Protein AF-A0A0K2JJK9-F1 (afdb_monomer_lite)

pLDDT: mean 90.51, std 4.15, range [75.19, 97.44]

Radius of gyration: 12.77 Å; chains: 1; bounding box: 30×22×29 Å

Organism: NCBI:txid273035

Sequence (60 aa):
MQALIFQGKKKIEWTETNEPIIKKTTDIIVKIEEFNFSHAYYRPYSGHDNSVVPNTIMGY

Foldseek 3Di:
DWFFWAQFALDIDIDDDDQDDDPDPPDDDDDDPDDDQDPVLCCRNNVVDPPDDGRDGSGD

Secondary structure (DSSP, 8-state):
-EEEEEEETTEEEEEE-PPP---STT------S-----HHHHHHHHTS---SPTTEEEE-

Structure (mmCIF, N/CA/C/O backbone):
data_AF-A0A0K2JJK9-F1
#
_entry.id   AF-A0A0K2JJK9-F1
#
loop_
_atom_site.group_PDB
_atom_site.id
_atom_site.type_symbol
_atom_site.label_atom_id
_atom_site.label_alt_id
_atom_site.label_comp_id
_atom_site.label_asym_id
_atom_site.label_entity_id
_atom_site.label_seq_id
_atom_site.pdbx_PDB_ins_code
_atom_site.Cartn_x
_atom_site.Cartn_y
_atom_site.Cartn_z
_atom_site.occupancy
_atom_site.B_iso_or_equiv
_atom_site.auth_seq_id
_atom_site.auth_comp_id
_atom_site.auth_asym_id
_atom_site.auth_atom_id
_atom_site.pdbx_PDB_model_num
ATOM 1 N N . MET A 1 1 ? 0.784 10.799 7.973 1.00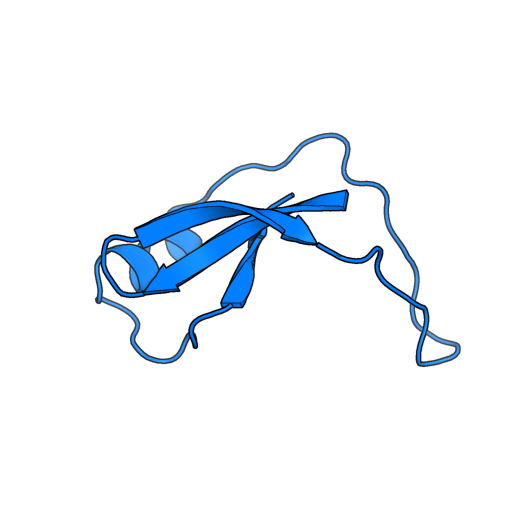 89.25 1 MET A N 1
ATOM 2 C CA . MET A 1 1 ? 1.510 9.522 8.169 1.00 89.25 1 MET A CA 1
ATOM 3 C C . MET A 1 1 ? 2.515 9.292 7.049 1.00 89.25 1 MET A C 1
ATOM 5 O O . MET A 1 1 ? 2.276 9.744 5.937 1.00 89.25 1 MET A O 1
ATOM 9 N N . GLN A 1 2 ? 3.622 8.601 7.321 1.00 91.25 2 GLN A N 1
ATOM 10 C CA . GLN A 1 2 ? 4.581 8.185 6.293 1.00 91.25 2 GLN A CA 1
ATOM 11 C C . GLN A 1 2 ? 4.150 6.827 5.718 1.00 91.25 2 GLN A C 1
ATOM 13 O O . GLN A 1 2 ? 3.705 5.965 6.470 1.00 91.25 2 GLN A O 1
ATOM 18 N N . ALA A 1 3 ? 4.222 6.655 4.399 1.00 92.50 3 ALA A N 1
ATOM 19 C CA . ALA A 1 3 ? 3.836 5.415 3.727 1.00 92.50 3 ALA A CA 1
ATOM 20 C C . ALA A 1 3 ? 4.739 5.133 2.522 1.00 92.50 3 ALA A C 1
ATOM 22 O O . ALA A 1 3 ? 5.270 6.054 1.899 1.00 92.50 3 ALA A O 1
ATOM 23 N N . LEU A 1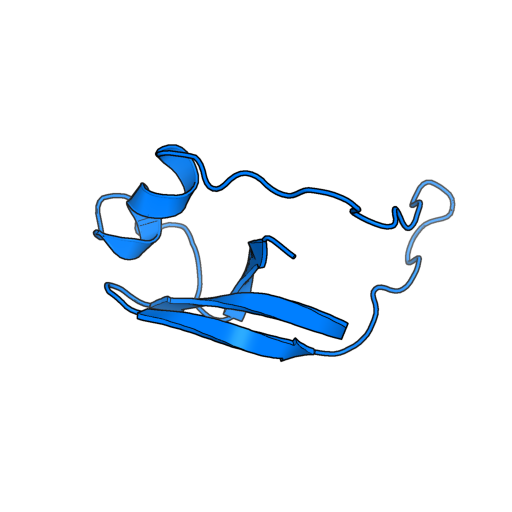 4 ? 4.896 3.859 2.178 1.00 92.00 4 LEU A N 1
ATOM 24 C CA . LEU A 1 4 ? 5.625 3.410 1.001 1.00 92.00 4 LEU A CA 1
ATOM 25 C C . LEU A 1 4 ? 4.674 3.417 -0.203 1.00 92.00 4 LEU A C 1
ATOM 27 O O . LEU A 1 4 ? 3.755 2.603 -0.279 1.00 92.00 4 LEU A O 1
ATOM 31 N N . ILE A 1 5 ? 4.878 4.333 -1.148 1.00 93.38 5 ILE A N 1
ATOM 32 C CA . ILE A 1 5 ? 3.974 4.579 -2.275 1.00 93.38 5 ILE A CA 1
ATOM 33 C C . ILE A 1 5 ? 4.602 4.118 -3.588 1.00 93.38 5 ILE A C 1
ATOM 35 O O . ILE A 1 5 ? 5.741 4.450 -3.920 1.00 93.38 5 ILE A O 1
ATOM 39 N N . PHE A 1 6 ? 3.831 3.375 -4.378 1.00 94.19 6 PHE A N 1
ATOM 40 C CA . PHE A 1 6 ? 4.186 3.044 -5.751 1.00 94.19 6 PHE A CA 1
ATOM 41 C C . PHE A 1 6 ? 3.880 4.204 -6.691 1.00 94.19 6 PHE A C 1
ATOM 43 O O . PHE A 1 6 ? 2.733 4.620 -6.828 1.00 94.19 6 PHE A O 1
ATOM 50 N N . GLN A 1 7 ? 4.906 4.685 -7.385 1.00 93.94 7 GLN A N 1
ATOM 51 C CA . GLN A 1 7 ? 4.813 5.792 -8.340 1.00 93.94 7 GLN A CA 1
ATOM 52 C C . GLN A 1 7 ? 4.898 5.332 -9.798 1.00 93.94 7 GLN A C 1
ATOM 54 O O . GLN A 1 7 ? 4.785 6.137 -10.719 1.00 93.94 7 GLN A O 1
ATOM 59 N N . GLY A 1 8 ? 5.127 4.039 -10.020 1.00 91.75 8 GLY A N 1
ATOM 60 C CA . GLY A 1 8 ? 5.275 3.453 -11.342 1.00 91.75 8 GLY A CA 1
ATOM 61 C C . GLY A 1 8 ? 6.423 2.454 -11.405 1.00 91.75 8 GLY A C 1
ATOM 62 O O . GLY A 1 8 ? 7.127 2.192 -10.427 1.00 91.75 8 GLY A O 1
ATOM 63 N N . LYS A 1 9 ? 6.620 1.881 -12.593 1.00 90.56 9 LYS A N 1
ATOM 64 C CA . LYS A 1 9 ? 7.676 0.896 -12.838 1.00 90.56 9 LYS A CA 1
ATOM 65 C C . LYS A 1 9 ? 9.033 1.434 -12.371 1.00 90.56 9 LYS A C 1
ATOM 67 O O . LYS A 1 9 ? 9.441 2.527 -12.753 1.00 90.56 9 LYS A O 1
ATOM 72 N N . LYS A 1 10 ? 9.734 0.632 -11.569 1.00 90.69 10 LYS A N 1
ATOM 73 C CA . LYS A 1 10 ? 11.017 0.933 -10.918 1.00 90.69 10 LYS A CA 1
ATOM 74 C C . LYS A 1 10 ? 10.995 2.124 -9.951 1.00 90.69 10 LYS A C 1
ATOM 76 O O . LYS A 1 10 ? 12.062 2.603 -9.571 1.00 90.69 10 LYS A O 1
ATOM 81 N N . LYS A 1 11 ? 9.818 2.580 -9.513 1.00 93.38 11 LYS A N 1
ATOM 82 C CA . LYS A 1 11 ? 9.683 3.718 -8.605 1.00 93.38 11 LYS A CA 1
ATOM 83 C C . LYS A 1 11 ? 8.702 3.419 -7.469 1.00 93.38 11 LYS A C 1
ATOM 85 O O . LYS A 1 11 ? 7.486 3.426 -7.645 1.00 93.38 11 LYS A O 1
ATOM 90 N N . ILE A 1 12 ? 9.267 3.177 -6.293 1.00 92.25 12 ILE A N 1
ATOM 91 C CA . ILE A 1 12 ? 8.571 3.155 -5.007 1.00 92.25 12 ILE A CA 1
ATOM 92 C C . ILE A 1 12 ? 9.326 4.121 -4.095 1.00 92.25 12 ILE A C 1
ATOM 94 O O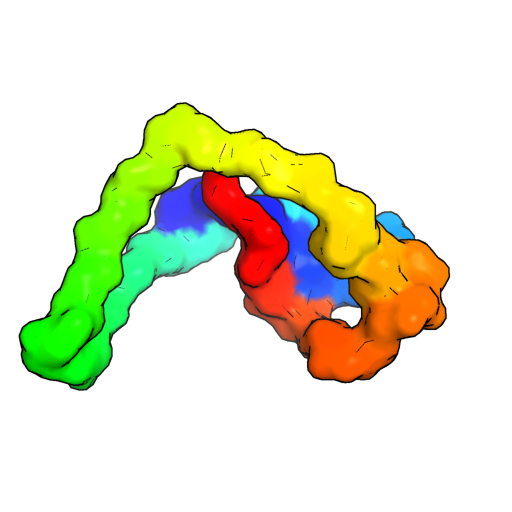 . ILE A 1 12 ? 10.557 4.114 -4.091 1.00 92.25 12 ILE A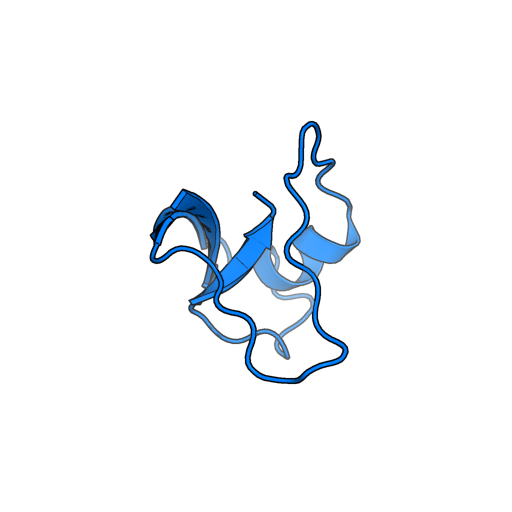 O 1
ATOM 98 N N . GLU A 1 13 ? 8.609 4.948 -3.348 1.00 93.44 13 GLU A N 1
ATOM 99 C CA . GLU A 1 13 ? 9.195 5.973 -2.486 1.00 93.44 13 GLU A CA 1
ATOM 100 C C . GLU A 1 13 ? 8.426 6.091 -1.172 1.00 93.44 13 GLU A C 1
ATOM 102 O O . GLU A 1 13 ? 7.232 5.811 -1.109 1.00 93.44 13 GLU A O 1
ATOM 107 N N . TRP A 1 14 ? 9.122 6.496 -0.115 1.00 92.69 14 TRP A N 1
ATOM 108 C CA . TRP A 1 14 ? 8.465 6.898 1.120 1.00 92.69 14 TRP A CA 1
ATOM 109 C C . TRP A 1 14 ? 7.907 8.311 0.950 1.00 92.69 14 TRP A C 1
ATOM 111 O O . TRP A 1 14 ? 8.650 9.232 0.614 1.00 92.69 14 TRP A O 1
ATOM 121 N N . THR A 1 15 ? 6.613 8.484 1.197 1.00 94.31 15 THR A N 1
ATOM 122 C CA . THR A 1 15 ? 5.906 9.757 1.022 1.00 94.31 15 THR A CA 1
ATOM 123 C C . THR A 1 15 ? 5.047 10.050 2.244 1.00 94.31 15 THR A C 1
ATOM 125 O O . THR A 1 15 ? 4.447 9.149 2.833 1.00 94.31 15 THR A O 1
ATOM 128 N N . GLU A 1 16 ? 4.973 11.323 2.622 1.00 94.44 16 GLU A N 1
ATOM 129 C CA . GLU A 1 16 ? 4.013 11.785 3.616 1.00 94.44 16 GLU A CA 1
ATOM 130 C C . GLU A 1 16 ? 2.612 11.861 2.994 1.00 94.44 16 GLU A C 1
ATOM 132 O O . GLU A 1 16 ? 2.413 12.417 1.916 1.00 94.44 16 GLU A O 1
ATOM 137 N N . THR A 1 17 ? 1.634 11.263 3.663 1.00 91.25 17 THR A N 1
ATOM 138 C CA . THR A 1 17 ? 0.244 11.187 3.213 1.00 91.25 17 THR A CA 1
ATOM 139 C C . THR A 1 17 ? -0.718 11.416 4.375 1.00 91.25 17 THR A C 1
ATOM 141 O O . THR A 1 17 ? -0.336 11.369 5.549 1.00 91.25 17 THR A O 1
ATOM 144 N N . ASN A 1 18 ? -1.983 11.670 4.057 1.00 92.31 18 ASN A N 1
ATOM 145 C CA . ASN A 1 18 ? -3.028 11.863 5.056 1.00 92.31 18 ASN A CA 1
ATOM 146 C C . ASN A 1 18 ? -3.247 10.585 5.870 1.00 92.31 18 ASN A C 1
ATOM 148 O O . ASN A 1 18 ? -3.123 9.478 5.349 1.00 92.31 18 ASN A O 1
ATOM 152 N N . GLU A 1 19 ? -3.595 10.740 7.144 1.00 90.69 19 GLU A N 1
ATOM 153 C CA . GLU A 1 19 ? -4.007 9.611 7.977 1.00 90.69 19 GLU A CA 1
ATOM 154 C C . GLU A 1 19 ? -5.299 8.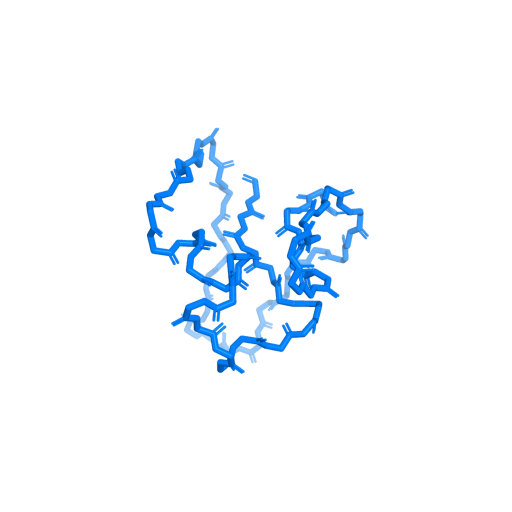969 7.442 1.00 90.69 19 GLU A C 1
ATOM 156 O O . GLU A 1 19 ? -6.139 9.658 6.847 1.00 90.69 19 GLU A O 1
ATOM 161 N N . PRO A 1 20 ? -5.469 7.644 7.610 1.00 91.12 20 PRO A N 1
ATOM 162 C CA . PRO A 1 20 ? -6.672 6.966 7.163 1.00 91.12 20 PRO A CA 1
ATOM 163 C C . PRO A 1 20 ? -7.874 7.438 7.983 1.00 91.12 20 PRO A C 1
ATOM 165 O O . PRO A 1 20 ? -7.770 7.721 9.173 1.00 91.12 20 PRO A O 1
ATOM 168 N N . ILE A 1 21 ? -9.041 7.475 7.342 1.00 94.75 21 ILE A N 1
ATOM 169 C CA . ILE A 1 21 ? 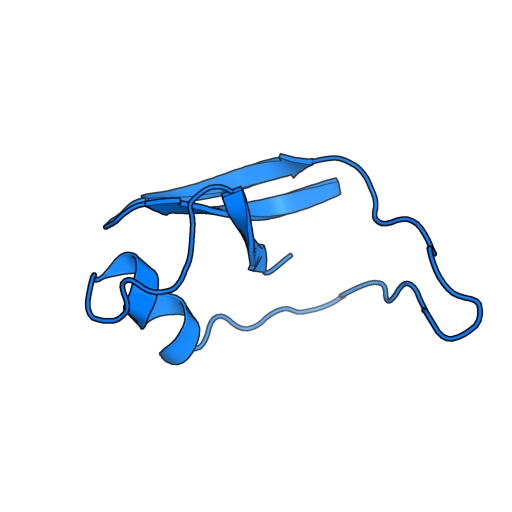-10.312 7.807 7.990 1.00 94.75 21 ILE A CA 1
ATOM 170 C C . ILE A 1 21 ? -11.278 6.630 7.867 1.00 94.75 21 ILE A C 1
ATOM 172 O O . ILE A 1 21 ? -11.332 5.968 6.828 1.00 94.75 21 ILE A O 1
ATOM 176 N N . ILE A 1 22 ? -12.063 6.388 8.915 1.00 95.88 22 ILE A N 1
ATOM 177 C CA . ILE A 1 22 ? -13.152 5.403 8.911 1.00 95.88 22 ILE A CA 1
ATOM 178 C C . ILE A 1 22 ? -14.253 5.924 7.980 1.00 95.88 22 ILE A C 1
ATOM 180 O O . ILE A 1 22 ? -14.792 7.007 8.207 1.00 95.88 22 ILE A O 1
ATOM 184 N N . LYS A 1 23 ? -14.583 5.174 6.921 1.00 96.25 23 LYS A N 1
ATOM 185 C CA . LYS A 1 23 ? -15.650 5.547 5.972 1.00 96.25 23 LYS A CA 1
ATOM 186 C C . LYS A 1 23 ? -16.930 4.752 6.201 1.00 96.25 23 LYS A C 1
ATOM 188 O O . LYS A 1 23 ? -18.015 5.250 5.910 1.00 96.25 23 LYS A O 1
ATOM 193 N N . LYS A 1 24 ? -16.813 3.525 6.701 1.00 97.44 24 LYS A N 1
ATOM 194 C CA . LYS A 1 24 ? -17.923 2.635 7.049 1.00 97.44 24 LYS A CA 1
ATOM 195 C C . LYS A 1 24 ? -17.831 2.245 8.516 1.00 97.44 24 LYS A C 1
ATOM 197 O O . LYS A 1 24 ? -16.750 2.184 9.084 1.00 97.44 24 LYS A O 1
ATOM 202 N N . THR A 1 25 ? -18.966 1.897 9.111 1.00 95.44 25 THR A N 1
ATOM 203 C CA . THR A 1 25 ? -19.047 1.464 10.518 1.00 95.44 25 THR A CA 1
ATOM 204 C C . THR A 1 25 ? -18.257 0.191 10.820 1.00 95.44 25 THR A C 1
ATOM 206 O O . THR A 1 25 ? -17.946 -0.075 11.974 1.00 95.44 25 THR A O 1
ATOM 209 N N . THR A 1 26 ? -17.948 -0.601 9.794 1.00 96.81 26 THR A N 1
ATOM 210 C CA . THR A 1 26 ? -17.164 -1.836 9.895 1.00 96.81 26 THR A CA 1
ATOM 211 C C . THR A 1 26 ? -15.662 -1.616 9.755 1.00 96.81 26 THR A C 1
ATOM 213 O O . THR A 1 26 ? -14.903 -2.567 9.924 1.00 96.81 26 THR A O 1
ATOM 216 N N . ASP A 1 27 ? -15.227 -0.411 9.386 1.00 96.56 27 ASP A N 1
ATOM 217 C CA . ASP A 1 27 ? -13.809 -0.138 9.189 1.00 96.56 27 ASP A CA 1
ATOM 218 C C . ASP A 1 27 ? -13.127 0.061 10.547 1.00 96.56 27 ASP A C 1
ATOM 220 O O . ASP A 1 27 ? -13.674 0.689 11.455 1.00 96.56 27 ASP A O 1
ATOM 224 N N . ILE A 1 28 ? -11.898 -0.434 10.660 1.00 95.25 28 ILE A N 1
ATOM 225 C CA . ILE A 1 28 ? -11.014 -0.168 11.793 1.00 95.25 28 ILE A CA 1
ATOM 226 C C . ILE A 1 28 ? -9.706 0.423 11.280 1.00 95.25 28 ILE A C 1
ATOM 228 O O . ILE A 1 28 ? -9.232 0.071 10.199 1.00 95.25 28 ILE A O 1
ATOM 232 N N . ILE A 1 29 ? -9.116 1.317 12.067 1.00 93.19 29 ILE A N 1
ATOM 233 C CA . ILE A 1 29 ? -7.767 1.825 11.821 1.00 93.19 29 ILE A CA 1
ATOM 234 C C . ILE A 1 29 ? -6.816 1.004 12.683 1.00 93.19 29 ILE A C 1
ATOM 236 O O . ILE A 1 29 ? -6.974 0.933 13.901 1.00 93.19 29 ILE A O 1
ATOM 240 N N . VAL A 1 30 ? -5.837 0.376 12.039 1.00 91.19 30 VAL A N 1
ATOM 241 C CA . VAL A 1 30 ? -4.817 -0.436 12.704 1.00 91.19 30 VAL A CA 1
ATOM 242 C C . VAL A 1 30 ? -3.497 0.315 12.649 1.00 91.19 30 VAL A C 1
ATOM 244 O O . VAL A 1 30 ? -3.059 0.724 11.574 1.00 91.19 30 VAL A O 1
ATOM 247 N N . LYS A 1 31 ? -2.854 0.480 13.807 1.00 89.31 31 LYS A N 1
ATOM 248 C CA . LYS A 1 31 ? -1.472 0.950 13.874 1.00 89.31 31 LYS A CA 1
ATOM 249 C C . LYS A 1 31 ? -0.547 -0.219 13.542 1.00 89.31 31 LYS A C 1
ATOM 251 O O . LYS A 1 31 ? -0.606 -1.256 14.199 1.00 89.31 31 LYS A O 1
ATOM 256 N N . ILE A 1 32 ? 0.267 -0.055 12.506 1.00 87.62 32 ILE A N 1
ATOM 257 C CA . ILE A 1 32 ? 1.239 -1.060 12.076 1.00 87.62 32 ILE A CA 1
ATOM 258 C C . ILE A 1 32 ? 2.541 -0.809 12.841 1.00 87.62 32 ILE A C 1
ATOM 260 O O . ILE A 1 32 ? 3.091 0.285 12.763 1.00 87.62 32 ILE A O 1
ATOM 264 N N . GLU A 1 33 ? 2.998 -1.801 13.606 1.00 88.44 33 GLU A N 1
ATOM 265 C CA . GLU A 1 33 ? 4.282 -1.742 14.328 1.00 88.44 33 GLU A CA 1
ATOM 266 C C . GLU A 1 33 ? 5.430 -2.321 13.487 1.00 88.44 33 GLU A C 1
ATOM 268 O O . GLU A 1 33 ? 6.557 -1.841 13.556 1.00 88.44 33 GLU A O 1
ATOM 273 N N . GLU A 1 34 ? 5.139 -3.328 12.656 1.00 86.06 34 GLU A N 1
ATOM 274 C CA . GLU A 1 34 ? 6.102 -3.953 11.750 1.00 86.06 34 GLU A CA 1
ATOM 275 C C . GLU A 1 34 ? 5.453 -4.257 10.395 1.00 86.06 34 GLU A C 1
ATOM 277 O O . GLU A 1 34 ? 4.330 -4.763 10.320 1.00 86.06 34 GLU A O 1
ATOM 282 N N . PHE A 1 35 ? 6.188 -3.989 9.314 1.00 84.62 35 PHE A N 1
ATOM 283 C CA . PHE A 1 35 ? 5.779 -4.281 7.944 1.00 84.62 35 PHE A CA 1
ATOM 284 C C . PHE A 1 35 ? 6.894 -5.023 7.199 1.00 84.62 35 PHE A C 1
ATOM 286 O O . PHE A 1 35 ? 8.043 -4.589 7.172 1.00 84.62 35 PHE A O 1
ATOM 293 N N . ASN A 1 36 ? 6.540 -6.138 6.552 1.00 86.19 36 ASN A N 1
ATOM 294 C CA . ASN A 1 36 ? 7.468 -6.949 5.768 1.00 86.19 36 ASN A CA 1
ATOM 295 C C . ASN A 1 36 ? 7.149 -6.860 4.274 1.00 86.19 36 ASN A C 1
ATOM 297 O O . ASN A 1 36 ? 6.080 -7.277 3.818 1.00 86.19 36 ASN A O 1
ATOM 301 N N . PHE A 1 37 ? 8.116 -6.376 3.494 1.00 83.00 37 PHE A N 1
ATOM 302 C CA . PHE A 1 37 ? 7.987 -6.275 2.046 1.00 83.00 37 PHE A CA 1
ATOM 303 C C . PHE A 1 37 ? 8.196 -7.647 1.384 1.00 83.00 37 PHE A C 1
ATOM 305 O O . PHE A 1 37 ? 9.302 -8.185 1.347 1.00 83.00 37 PHE A O 1
ATOM 312 N N . SER A 1 38 ? 7.118 -8.228 0.858 1.00 84.12 38 SER A N 1
ATOM 313 C CA . SER A 1 38 ? 7.135 -9.528 0.173 1.00 84.12 38 SER A CA 1
ATOM 314 C C . SER A 1 38 ? 7.378 -9.423 -1.340 1.00 84.12 38 SER A C 1
ATOM 316 O O . SER A 1 38 ? 7.209 -8.370 -1.959 1.00 84.12 38 SER A O 1
ATOM 318 N N . HIS A 1 39 ? 7.701 -10.558 -1.971 1.00 83.44 39 HIS A N 1
ATOM 319 C CA . HIS A 1 39 ? 7.902 -10.644 -3.422 1.00 83.44 39 HIS A CA 1
ATOM 320 C C . HIS A 1 39 ? 6.667 -10.210 -4.236 1.00 83.44 39 HIS A C 1
ATOM 322 O O . HIS A 1 39 ? 6.811 -9.701 -5.347 1.00 83.44 39 HIS A O 1
ATOM 328 N N . ALA A 1 40 ? 5.454 -10.354 -3.690 1.00 84.19 40 ALA A N 1
ATOM 329 C CA . ALA A 1 40 ? 4.232 -9.918 -4.364 1.00 84.19 40 ALA A CA 1
ATOM 330 C C . ALA A 1 40 ? 4.219 -8.396 -4.596 1.00 84.19 40 ALA A C 1
ATOM 332 O O . ALA A 1 40 ? 3.907 -7.953 -5.700 1.00 84.19 40 ALA A O 1
ATOM 333 N N . TYR A 1 41 ? 4.666 -7.609 -3.612 1.00 81.62 41 TYR A N 1
ATOM 334 C CA . TYR A 1 41 ? 4.750 -6.146 -3.708 1.00 81.62 41 TYR A CA 1
ATOM 335 C C . TYR A 1 41 ? 5.832 -5.669 -4.690 1.00 81.62 41 TYR A C 1
ATOM 337 O O . TYR A 1 41 ? 5.796 -4.535 -5.167 1.00 81.62 41 TYR A O 1
ATOM 345 N N . TYR A 1 42 ? 6.782 -6.539 -5.048 1.00 86.56 42 TYR A N 1
ATOM 346 C CA . TYR A 1 42 ? 7.820 -6.240 -6.035 1.00 86.56 42 TYR A CA 1
ATOM 347 C C . TYR A 1 42 ? 7.353 -6.418 -7.490 1.00 86.56 42 TYR A C 1
ATOM 349 O O . TYR A 1 42 ? 7.946 -5.845 -8.411 1.00 86.56 42 TYR A O 1
ATOM 357 N N . ARG A 1 43 ? 6.296 -7.202 -7.745 1.00 90.50 43 ARG A N 1
ATOM 358 C CA . ARG A 1 43 ? 5.813 -7.456 -9.117 1.00 90.50 43 ARG A CA 1
ATOM 359 C C . ARG A 1 43 ? 5.364 -6.172 -9.835 1.00 90.50 43 ARG A C 1
ATOM 361 O O . ARG A 1 43 ? 5.773 -5.996 -10.987 1.00 90.50 43 ARG A O 1
ATOM 368 N N . PRO A 1 44 ? 4.647 -5.236 -9.182 1.00 91.06 44 PRO A N 1
ATOM 369 C CA . PRO A 1 44 ? 4.345 -3.933 -9.773 1.00 91.06 44 PRO A CA 1
ATOM 370 C C . PRO A 1 44 ? 5.592 -3.093 -10.048 1.00 91.06 44 PRO A C 1
ATOM 372 O O . PRO A 1 44 ? 5.756 -2.531 -11.130 1.00 91.06 44 PRO A O 1
ATOM 375 N N . TYR A 1 45 ? 6.535 -3.073 -9.101 1.00 89.00 45 TYR A N 1
ATOM 376 C CA . TYR A 1 45 ? 7.805 -2.361 -9.252 1.00 89.00 45 TYR A CA 1
ATOM 377 C C . TYR A 1 45 ? 8.600 -2.839 -10.474 1.00 89.00 45 TYR A C 1
ATOM 379 O O . TYR A 1 45 ? 9.090 -2.034 -11.265 1.00 89.00 45 TYR A O 1
ATOM 387 N N . SER A 1 46 ? 8.714 -4.151 -10.658 1.00 90.38 46 SER A N 1
ATOM 388 C CA . SER A 1 46 ? 9.453 -4.759 -11.772 1.00 90.38 46 SER A CA 1
ATOM 389 C C . SER A 1 46 ? 8.711 -4.694 -13.114 1.00 90.38 46 SER A C 1
ATOM 391 O O . SER A 1 46 ? 9.330 -4.857 -14.170 1.00 90.38 46 SER A O 1
ATOM 393 N N . GLY A 1 47 ? 7.411 -4.381 -13.107 1.00 89.00 47 GLY A N 1
ATOM 394 C CA . GLY A 1 47 ? 6.556 -4.377 -14.297 1.00 89.00 47 GLY A CA 1
ATOM 395 C C . GLY A 1 47 ? 6.084 -5.773 -14.717 1.00 89.00 47 GLY A C 1
ATOM 396 O O . GLY A 1 47 ? 5.748 -5.975 -15.881 1.00 89.00 47 GLY A O 1
ATOM 397 N N . HIS A 1 48 ? 6.089 -6.735 -13.789 1.00 91.38 48 HIS A N 1
ATOM 398 C CA . HIS A 1 48 ? 5.451 -8.050 -13.943 1.00 91.38 48 HIS A CA 1
ATOM 399 C C . HIS A 1 48 ? 3.968 -8.042 -13.534 1.00 91.38 48 HIS A C 1
ATOM 401 O O . HIS A 1 48 ? 3.283 -9.059 -13.669 1.00 91.38 48 HIS A O 1
ATOM 407 N N . ASP A 1 49 ? 3.490 -6.916 -13.008 1.00 89.19 49 ASP A N 1
ATOM 408 C CA . ASP A 1 49 ? 2.091 -6.628 -12.723 1.00 89.19 49 ASP A CA 1
ATOM 409 C C . ASP A 1 49 ? 1.805 -5.163 -13.082 1.00 89.19 49 ASP A C 1
ATOM 411 O O . ASP A 1 49 ? 2.369 -4.249 -12.489 1.00 89.19 49 ASP A O 1
ATOM 415 N N . ASN A 1 50 ? 0.949 -4.945 -14.080 1.00 88.94 50 ASN A N 1
ATOM 416 C CA . ASN A 1 50 ? 0.569 -3.608 -14.544 1.00 88.94 50 ASN A CA 1
ATOM 417 C C . ASN A 1 50 ? -0.819 -3.187 -14.030 1.00 88.94 50 ASN A C 1
ATOM 419 O O . ASN A 1 50 ? -1.340 -2.165 -14.468 1.00 88.94 50 ASN A O 1
ATOM 423 N N . SER A 1 51 ? -1.444 -3.982 -13.152 1.00 90.50 51 SER A N 1
ATOM 424 C CA . SER A 1 51 ? -2.774 -3.685 -12.606 1.00 90.50 51 SER A CA 1
ATOM 425 C C . SER A 1 51 ? -2.744 -2.636 -11.494 1.00 90.50 51 SER A C 1
ATOM 427 O O . SER A 1 51 ? -3.755 -1.987 -11.230 1.00 90.50 51 SER A O 1
ATOM 429 N N . VAL A 1 52 ? -1.585 -2.436 -10.861 1.00 90.81 52 VAL A N 1
ATOM 430 C CA . VAL A 1 52 ? -1.430 -1.463 -9.781 1.00 90.81 52 VAL A CA 1
ATOM 431 C C . VAL A 1 52 ? -1.188 -0.069 -10.347 1.00 90.81 52 VAL A C 1
ATOM 433 O O . VAL A 1 52 ? -0.261 0.159 -11.124 1.00 90.81 52 VAL A O 1
ATOM 436 N N . VAL A 1 53 ? -2.024 0.878 -9.932 1.00 93.00 53 VAL A N 1
ATOM 437 C CA . VAL A 1 53 ? -1.960 2.274 -10.373 1.00 93.00 53 VAL A CA 1
ATOM 438 C C . VAL A 1 53 ? -0.955 3.081 -9.540 1.00 93.00 53 VAL A C 1
ATOM 440 O O . VAL A 1 53 ? -0.753 2.773 -8.360 1.00 93.00 53 VAL A O 1
ATOM 443 N N . PRO A 1 54 ? -0.332 4.133 -10.103 1.00 92.31 54 PRO A N 1
ATOM 444 C CA . PRO A 1 54 ? 0.455 5.083 -9.321 1.00 92.31 54 PRO A CA 1
ATOM 445 C C . PRO A 1 54 ? -0.338 5.661 -8.141 1.00 92.31 54 PRO A C 1
ATOM 447 O O . PRO A 1 54 ? -1.562 5.777 -8.204 1.00 92.31 54 PRO A O 1
ATOM 450 N N . ASN A 1 55 ? 0.368 6.053 -7.083 1.00 91.94 55 ASN A N 1
ATOM 451 C CA . ASN A 1 55 ? -0.172 6.493 -5.792 1.00 91.94 55 ASN A CA 1
ATOM 452 C C . ASN A 1 55 ? -0.863 5.393 -4.968 1.00 91.94 55 ASN A C 1
ATOM 454 O O . ASN A 1 55 ? -1.572 5.690 -4.007 1.00 91.94 55 ASN A O 1
ATOM 458 N N . THR A 1 56 ? -0.637 4.120 -5.305 1.00 91.81 56 THR A N 1
ATOM 459 C CA . THR A 1 56 ? -1.062 3.004 -4.450 1.00 91.81 56 THR A CA 1
ATOM 460 C C . THR A 1 56 ? -0.109 2.871 -3.267 1.00 91.81 56 THR A C 1
ATOM 462 O O . THR A 1 56 ? 1.111 2.827 -3.448 1.00 91.81 56 THR A O 1
ATOM 465 N N . ILE A 1 57 ? -0.665 2.771 -2.060 1.00 90.69 57 ILE A N 1
ATOM 466 C CA . ILE A 1 57 ? 0.114 2.493 -0.855 1.00 90.69 57 ILE A CA 1
ATOM 467 C C . ILE A 1 57 ? 0.476 1.005 -0.827 1.00 90.69 57 ILE A C 1
ATOM 469 O O . ILE A 1 57 ? -0.401 0.144 -0.849 1.00 90.69 57 ILE A O 1
ATOM 473 N N . MET A 1 58 ? 1.776 0.719 -0.799 1.00 87.38 58 MET A N 1
ATOM 474 C CA . MET A 1 58 ? 2.355 -0.628 -0.804 1.00 87.38 58 MET A CA 1
ATOM 475 C C . MET A 1 58 ? 2.724 -1.119 0.597 1.00 87.38 58 MET A C 1
ATOM 477 O O . MET A 1 58 ? 2.833 -2.323 0.807 1.00 87.38 58 MET A O 1
ATOM 481 N N . GLY A 1 59 ? 2.943 -0.197 1.533 1.00 84.38 59 GLY A N 1
ATOM 482 C CA . GLY A 1 59 ? 3.368 -0.482 2.900 1.00 84.38 59 GLY A CA 1
ATOM 483 C C . GLY A 1 59 ? 3.389 0.776 3.762 1.00 84.38 59 GLY A C 1
ATOM 484 O O . GLY A 1 59 ? 3.202 1.881 3.245 1.00 84.38 59 GLY A O 1
ATOM 485 N N . TYR A 1 60 ? 3.618 0.595 5.059 1.00 75.19 60 TYR A N 1
ATOM 486 C CA . TYR A 1 60 ? 3.667 1.642 6.082 1.00 75.19 60 TYR A CA 1
ATOM 487 C C . TYR A 1 60 ? 4.836 1.392 7.024 1.00 75.19 60 TYR A C 1
ATOM 489 O O . TYR A 1 60 ? 5.194 0.202 7.179 1.00 75.19 60 TYR A O 1
#